Protein AF-A0A392P2H9-F1 (afdb_monomer_lite)

Foldseek 3Di:
DCQPVVLCVVVVDDQDPDLVSSLVSCCVVPVWDADPVLLVVQVVPDDDDLVVLCVVLVHDFDDDPPDPVRSVVSVVVSVVSSCVPPPPDDPVVRTSDDPPRDDPPDPPDD

Sequence (110 aa):
MVSMLGVSLLTCQNLPDTQVGFFNLINMYFPTVYDIKHLMKFCNSLHGGLNKLAELLEVERVGICHQAGSDSLLTSCTFRKLKENFFSGSLEKYAGVLYGLGVENGQSAH

pLDDT: mean 83.23, std 15.81, range [28.97, 96.5]

InterPro domains:
  IPR012337 Ribonuclease H-like superfamily [SSF53098] (8-101)
  IPR036397 Ribonuclease H superfamily [G3DSA:3.30.420.10] (3-101)
  IPR039637 CCR4-NOT transcription complex subunit 7/8/Pop2 [PTHR10797] (7-102)

Radius of gyration: 15.12 Å; chains: 1; bounding box: 44×27×36 Å

Secondary structure (DSSP, 8-state):
-HHHHHHHHHH-SPPPSSHHHHHHHHHHH-SS---HHHHHTTSTT--S-HHHHHHHTTPPP-S-TT-HHHHHHHHHHHHHHHHHHH-SS--GGGTT--TTTS--------

Organism: NCBI:txid97028

Structure (mmCIF, N/CA/C/O backbone):
data_AF-A0A392P2H9-F1
#
_entry.id   AF-A0A392P2H9-F1
#
loop_
_atom_site.group_PDB
_atom_site.id
_atom_site.type_symbol
_atom_site.label_atom_id
_atom_site.label_alt_id
_atom_site.label_comp_id
_atom_site.label_asym_id
_atom_site.label_entity_id
_atom_site.label_seq_id
_atom_site.pdbx_PDB_ins_code
_atom_site.Cartn_x
_atom_site.Cartn_y
_atom_site.Cartn_z
_atom_site.occupancy
_atom_site.B_iso_or_equiv
_atom_site.auth_seq_id
_atom_site.auth_comp_id
_atom_site.auth_asym_id
_atom_site.auth_atom_id
_atom_site.pdbx_PDB_model_num
ATOM 1 N N . MET A 1 1 ? 4.448 1.479 -2.425 1.00 44.06 1 MET A N 1
ATOM 2 C CA . MET A 1 1 ? 5.910 1.716 -2.456 1.00 44.06 1 MET A CA 1
ATOM 3 C C . MET A 1 1 ? 6.716 0.414 -2.395 1.00 44.06 1 MET A C 1
ATOM 5 O O . MET A 1 1 ? 7.803 0.382 -2.946 1.00 44.06 1 MET A O 1
ATOM 9 N N . VAL A 1 2 ? 6.176 -0.670 -1.815 1.00 49.50 2 VAL A N 1
ATOM 10 C CA . VAL A 1 2 ? 6.895 -1.953 -1.655 1.00 49.50 2 VAL A CA 1
ATOM 11 C C . VAL A 1 2 ? 6.875 -2.854 -2.908 1.00 49.50 2 VAL A C 1
ATOM 13 O O . VAL A 1 2 ? 7.780 -3.654 -3.093 1.00 49.50 2 VAL A O 1
ATOM 16 N N . SER A 1 3 ? 5.910 -2.708 -3.821 1.00 54.59 3 SER A N 1
ATOM 17 C CA . SER A 1 3 ? 5.743 -3.653 -4.941 1.00 54.59 3 SER A CA 1
ATOM 18 C C . SER A 1 3 ? 6.707 -3.441 -6.119 1.00 54.59 3 SER A C 1
ATOM 20 O O . SER A 1 3 ? 7.293 -4.402 -6.601 1.00 54.59 3 SER A O 1
ATOM 22 N N . MET A 1 4 ? 6.917 -2.203 -6.582 1.00 53.44 4 MET A N 1
ATOM 23 C CA . MET A 1 4 ? 7.707 -1.952 -7.805 1.00 53.44 4 MET A CA 1
ATOM 24 C C . MET A 1 4 ? 9.224 -2.072 -7.590 1.00 53.44 4 MET A C 1
ATOM 26 O O . MET A 1 4 ? 9.906 -2.708 -8.386 1.00 53.44 4 MET A O 1
ATOM 30 N N . LEU A 1 5 ? 9.742 -1.509 -6.489 1.00 58.41 5 LEU A N 1
ATOM 31 C CA . LEU A 1 5 ? 11.155 -1.646 -6.109 1.00 58.41 5 LEU A CA 1
ATOM 32 C C . LEU A 1 5 ? 11.495 -3.078 -5.677 1.00 58.41 5 LEU A C 1
ATOM 34 O O . LEU A 1 5 ? 12.622 -3.521 -5.867 1.00 58.41 5 LEU A O 1
ATOM 38 N N . GLY A 1 6 ? 10.523 -3.808 -5.117 1.00 62.94 6 GLY A N 1
ATOM 39 C CA . GLY A 1 6 ? 10.709 -5.198 -4.711 1.00 62.94 6 GLY A CA 1
ATOM 40 C C . GLY A 1 6 ? 10.996 -6.114 -5.899 1.00 62.94 6 GLY A C 1
ATOM 41 O O . GL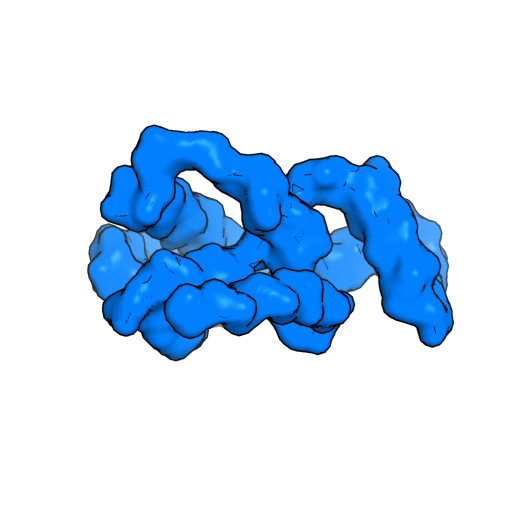Y A 1 6 ? 11.949 -6.878 -5.854 1.00 62.94 6 GLY A O 1
ATOM 42 N N . VAL A 1 7 ? 10.224 -6.014 -6.987 1.00 64.00 7 VAL A N 1
ATOM 43 C CA . VAL A 1 7 ? 10.379 -6.922 -8.142 1.00 64.00 7 VAL A CA 1
ATOM 44 C C . VAL A 1 7 ? 11.709 -6.726 -8.868 1.00 64.00 7 VAL A C 1
ATOM 46 O O . VAL A 1 7 ? 12.375 -7.712 -9.181 1.00 64.00 7 VAL A O 1
ATOM 49 N N . SER A 1 8 ? 12.132 -5.484 -9.117 1.00 67.50 8 SER A N 1
ATOM 50 C CA . SER A 1 8 ? 13.418 -5.225 -9.780 1.00 67.50 8 SER A CA 1
ATOM 51 C C . SER A 1 8 ? 14.613 -5.596 -8.898 1.00 67.50 8 SER A C 1
ATOM 53 O O . SER A 1 8 ? 15.590 -6.145 -9.402 1.00 67.50 8 SER A O 1
ATOM 55 N N . LEU A 1 9 ? 14.526 -5.379 -7.580 1.00 72.12 9 LEU A N 1
ATOM 56 C CA . LEU A 1 9 ? 15.569 -5.793 -6.638 1.00 72.12 9 LEU A CA 1
ATOM 57 C C . LEU A 1 9 ? 15.678 -7.320 -6.522 1.00 72.12 9 LEU A C 1
ATOM 59 O O . LEU A 1 9 ? 16.782 -7.846 -6.453 1.00 72.12 9 LEU A O 1
ATOM 63 N N . LEU A 1 10 ? 14.549 -8.034 -6.500 1.00 75.69 10 LEU A N 1
ATOM 64 C CA . LEU A 1 10 ? 14.525 -9.494 -6.359 1.00 75.69 10 LEU A CA 1
ATOM 65 C C . LEU A 1 10 ? 15.004 -10.220 -7.620 1.00 75.69 10 LEU A C 1
ATOM 67 O O . LEU A 1 10 ? 15.601 -11.289 -7.523 1.00 75.69 10 LEU A O 1
ATOM 71 N N . THR A 1 11 ? 14.724 -9.656 -8.795 1.00 80.12 11 THR A N 1
ATOM 72 C CA . THR A 1 11 ? 15.092 -10.262 -10.082 1.00 80.12 11 THR A CA 1
ATOM 73 C C . THR A 1 11 ? 16.455 -9.799 -10.587 1.00 80.12 11 THR A C 1
ATOM 75 O O . THR A 1 11 ? 17.067 -10.502 -11.388 1.00 80.12 11 THR A O 1
ATOM 78 N N . CYS A 1 12 ? 16.943 -8.635 -10.142 1.00 82.12 12 CYS A N 1
ATOM 79 C CA . CYS A 1 12 ? 18.113 -7.960 -10.715 1.00 82.12 12 CYS A CA 1
ATOM 80 C C . CYS A 1 12 ? 18.015 -7.805 -12.247 1.00 82.12 12 CYS A C 1
ATOM 82 O O . CYS A 1 12 ? 19.032 -7.781 -12.938 1.00 82.12 12 CYS A O 1
ATOM 84 N N . GLN A 1 13 ? 16.792 -7.740 -12.780 1.00 83.94 13 GLN A N 1
ATOM 85 C CA . GLN A 1 13 ? 16.488 -7.576 -14.199 1.00 83.94 13 GLN A CA 1
ATOM 86 C C . GLN A 1 13 ? 15.647 -6.314 -14.414 1.00 83.94 13 GLN A C 1
ATOM 88 O O . GLN A 1 13 ? 15.056 -5.765 -13.479 1.00 83.94 13 GLN A O 1
ATOM 93 N N . ASN A 1 14 ? 15.574 -5.864 -15.668 1.00 85.69 14 ASN A N 1
ATOM 94 C CA . ASN A 1 14 ? 14.610 -4.839 -16.057 1.00 85.69 14 ASN A CA 1
ATOM 95 C C . ASN A 1 14 ? 13.178 -5.327 -15.793 1.00 85.69 14 ASN A C 1
ATOM 97 O O . ASN A 1 14 ? 12.886 -6.523 -15.883 1.00 85.69 14 ASN A O 1
ATOM 101 N N . LEU A 1 15 ? 12.282 -4.391 -15.472 1.00 86.00 15 LEU A N 1
ATOM 102 C CA . LEU A 1 15 ? 10.861 -4.706 -15.357 1.00 86.00 15 LEU A CA 1
ATOM 103 C C . LEU A 1 15 ? 10.330 -5.212 -16.710 1.00 86.00 15 LEU A C 1
ATOM 105 O O . LEU A 1 15 ? 10.786 -4.732 -17.747 1.00 86.00 15 LEU A O 1
ATOM 109 N N . PRO A 1 16 ? 9.365 -6.147 -16.720 1.00 89.00 16 PRO A N 1
ATOM 110 C CA . PRO A 1 16 ? 8.750 -6.599 -17.962 1.00 89.00 16 PRO A CA 1
ATOM 111 C C . PRO A 1 16 ? 8.106 -5.443 -18.734 1.00 89.00 16 PRO A C 1
ATOM 113 O O . PRO A 1 16 ? 7.393 -4.632 -18.147 1.00 89.00 16 PRO A O 1
ATOM 116 N N . ASP A 1 17 ? 8.261 -5.438 -20.058 1.00 88.88 17 ASP A N 1
ATOM 117 C CA . ASP A 1 17 ? 7.672 -4.418 -20.944 1.00 88.88 17 ASP A CA 1
ATOM 118 C C . ASP A 1 17 ? 6.143 -4.525 -21.066 1.00 88.88 17 ASP A C 1
ATOM 120 O O . ASP A 1 17 ? 5.479 -3.658 -21.633 1.00 88.88 17 ASP A O 1
ATOM 124 N N . THR A 1 18 ? 5.562 -5.608 -20.542 1.00 89.88 18 THR A N 1
ATOM 125 C CA . THR A 1 18 ? 4.119 -5.848 -20.553 1.00 89.88 18 THR A CA 1
ATOM 126 C C . THR A 1 18 ? 3.563 -5.863 -19.137 1.00 89.88 18 THR A C 1
ATOM 128 O O . THR A 1 18 ? 4.133 -6.463 -18.223 1.00 89.88 18 THR A O 1
ATOM 131 N N . GLN A 1 19 ? 2.382 -5.268 -18.968 1.00 86.06 19 GLN A N 1
ATOM 132 C CA . GLN A 1 19 ? 1.648 -5.285 -17.703 1.00 86.06 19 GLN A CA 1
ATOM 133 C C . GLN A 1 19 ? 1.392 -6.722 -17.221 1.00 86.06 19 GLN A C 1
ATOM 135 O O . GLN A 1 19 ? 1.598 -7.024 -16.051 1.00 86.06 19 GLN A O 1
ATOM 140 N N . VAL A 1 20 ? 1.019 -7.633 -18.126 1.00 89.31 20 VAL A N 1
ATOM 141 C CA . VAL A 1 20 ? 0.817 -9.057 -17.806 1.00 89.31 20 VAL A CA 1
ATOM 142 C C . VAL A 1 20 ? 2.096 -9.689 -17.252 1.00 89.31 20 VAL A C 1
ATOM 144 O O . VAL A 1 20 ? 2.052 -10.345 -16.214 1.00 89.31 20 VAL A O 1
ATOM 147 N N . GLY A 1 21 ? 3.247 -9.450 -17.891 1.00 89.88 21 GLY A N 1
ATOM 148 C CA . GLY A 1 21 ? 4.537 -9.931 -17.397 1.00 89.88 21 GLY A CA 1
ATOM 149 C C . GLY A 1 21 ? 4.862 -9.397 -16.001 1.00 89.88 21 GLY A C 1
ATOM 150 O O . GLY A 1 21 ? 5.310 -10.153 -15.141 1.00 89.88 21 GLY A O 1
ATOM 151 N N . PHE A 1 22 ? 4.570 -8.119 -15.744 1.00 87.94 22 PHE A N 1
ATOM 152 C CA . PHE A 1 22 ? 4.745 -7.514 -14.425 1.00 87.94 22 PHE A CA 1
ATOM 153 C C . PHE A 1 22 ? 3.881 -8.196 -13.352 1.00 87.94 22 PHE A C 1
ATOM 155 O O . PHE A 1 22 ? 4.401 -8.567 -12.299 1.00 87.94 22 PHE A O 1
ATOM 162 N N . PHE A 1 23 ? 2.590 -8.427 -13.617 1.00 87.56 23 PHE A N 1
ATOM 163 C CA . PHE A 1 23 ? 1.713 -9.113 -12.660 1.00 87.56 23 PHE A CA 1
ATOM 164 C C . PHE A 1 23 ? 2.096 -10.575 -12.439 1.00 87.56 23 PHE A C 1
ATOM 166 O O . PHE A 1 23 ? 1.984 -11.056 -11.315 1.00 87.56 23 PHE A O 1
ATOM 173 N N . ASN A 1 24 ? 2.605 -11.268 -13.460 1.00 89.19 24 ASN A N 1
ATOM 174 C CA . ASN A 1 24 ? 3.117 -12.627 -13.292 1.00 89.19 24 ASN A CA 1
ATOM 175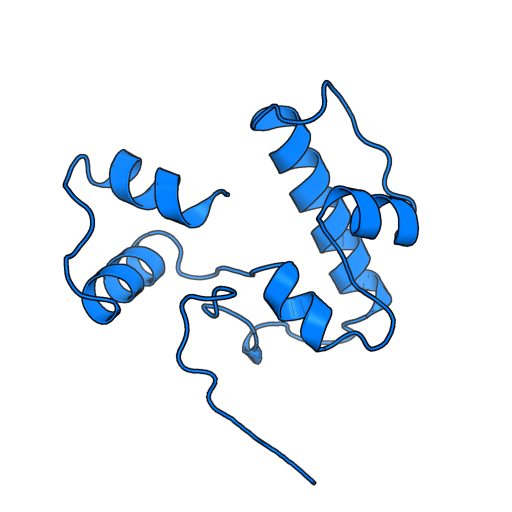 C C . ASN A 1 24 ? 4.281 -12.667 -12.290 1.00 89.19 24 ASN A C 1
ATOM 177 O O . ASN A 1 24 ? 4.289 -13.519 -11.404 1.00 89.19 24 ASN A O 1
ATOM 181 N N . LEU A 1 25 ? 5.223 -11.719 -12.375 1.00 88.75 25 LEU A N 1
ATOM 182 C CA . LEU A 1 25 ? 6.313 -11.612 -11.399 1.00 88.75 25 LEU A CA 1
ATOM 183 C C . LEU A 1 25 ? 5.799 -11.236 -10.007 1.00 88.75 25 LEU A C 1
ATOM 185 O O . LEU A 1 25 ? 6.215 -11.841 -9.021 1.00 88.75 25 LEU A O 1
ATOM 189 N N . ILE A 1 26 ? 4.878 -10.272 -9.914 1.00 87.88 26 ILE A N 1
ATOM 190 C CA . ILE A 1 26 ? 4.266 -9.894 -8.634 1.00 87.88 26 ILE A CA 1
ATOM 191 C C . ILE A 1 26 ? 3.618 -11.111 -7.975 1.00 87.88 26 ILE A C 1
ATOM 193 O O . ILE A 1 26 ? 3.924 -11.381 -6.823 1.00 87.88 26 ILE A O 1
ATOM 197 N N . ASN A 1 27 ? 2.805 -11.883 -8.695 1.00 87.19 27 ASN A N 1
ATOM 198 C CA . ASN A 1 27 ? 2.133 -13.061 -8.144 1.00 87.19 27 ASN A CA 1
ATOM 199 C C . ASN A 1 27 ? 3.111 -14.185 -7.771 1.00 87.19 27 ASN A C 1
ATOM 201 O O . ASN A 1 27 ? 2.840 -14.949 -6.848 1.00 87.19 27 ASN A O 1
ATOM 205 N N . MET A 1 28 ? 4.249 -14.284 -8.463 1.00 89.06 28 MET A N 1
ATOM 206 C CA . MET A 1 28 ? 5.288 -15.270 -8.164 1.00 89.06 28 MET A CA 1
ATOM 207 C C . MET A 1 28 ? 6.028 -14.957 -6.855 1.00 89.06 28 MET A C 1
ATOM 209 O O . MET A 1 28 ? 6.251 -15.860 -6.052 1.00 89.06 28 MET A O 1
ATOM 213 N N . TYR A 1 29 ? 6.408 -13.695 -6.629 1.00 87.44 29 TYR A N 1
ATOM 214 C CA . TYR A 1 29 ? 7.183 -13.289 -5.444 1.00 87.44 29 TYR A CA 1
ATOM 215 C C . TYR A 1 29 ? 6.315 -12.841 -4.264 1.00 87.44 29 TYR A C 1
ATOM 217 O O . TYR A 1 29 ? 6.697 -12.996 -3.105 1.00 87.44 29 TYR A O 1
ATOM 225 N N . PHE A 1 30 ? 5.146 -12.282 -4.554 1.00 87.88 30 PHE A N 1
ATOM 226 C CA . PHE A 1 30 ? 4.197 -11.727 -3.599 1.00 87.88 30 PHE A CA 1
ATOM 227 C C . PHE A 1 30 ? 2.798 -12.281 -3.913 1.00 87.88 30 PHE A C 1
ATOM 229 O O . PHE A 1 30 ? 1.956 -11.572 -4.462 1.00 87.88 30 PHE A O 1
ATOM 236 N N . PRO A 1 31 ? 2.519 -13.549 -3.566 1.00 87.88 31 PRO A N 1
ATOM 237 C CA . PRO A 1 31 ? 1.253 -14.203 -3.912 1.00 87.88 31 PRO A CA 1
ATOM 238 C C . PRO A 1 31 ? 0.028 -13.510 -3.299 1.00 87.88 31 PRO A C 1
ATOM 240 O O . PRO A 1 31 ? -1.075 -13.616 -3.830 1.00 87.88 31 PRO A O 1
ATOM 243 N N . THR A 1 32 ? 0.225 -12.759 -2.212 1.00 89.50 32 THR A N 1
ATOM 244 C CA . THR A 1 32 ? -0.816 -11.947 -1.581 1.00 89.50 32 THR A CA 1
ATOM 245 C C . THR A 1 32 ? -0.326 -10.514 -1.432 1.00 89.50 32 THR A C 1
ATOM 247 O O . THR A 1 32 ? 0.553 -10.228 -0.618 1.00 89.50 32 THR A O 1
ATOM 250 N N . VAL A 1 33 ? -0.929 -9.596 -2.188 1.00 90.69 33 VAL A N 1
ATOM 251 C CA . VAL A 1 33 ? -0.655 -8.156 -2.104 1.00 90.69 33 VAL A CA 1
ATOM 252 C C . VAL A 1 33 ? -1.953 -7.400 -1.893 1.00 90.69 33 VAL A C 1
ATOM 254 O O . VAL A 1 33 ? -2.924 -7.622 -2.610 1.00 90.69 33 VAL A O 1
ATOM 257 N N . TYR A 1 34 ? -1.936 -6.470 -0.943 1.00 90.69 34 TYR A N 1
ATOM 258 C CA . TYR A 1 34 ? -3.021 -5.525 -0.718 1.00 90.69 34 TYR A CA 1
ATOM 259 C C . TYR A 1 34 ? -2.518 -4.104 -0.934 1.00 90.69 34 TYR A C 1
ATOM 261 O O . TYR A 1 34 ? -1.567 -3.664 -0.285 1.00 90.69 34 TYR A O 1
ATOM 269 N N . ASP A 1 35 ? -3.176 -3.375 -1.828 1.00 90.19 35 ASP A N 1
ATOM 270 C CA . ASP A 1 35 ? -2.942 -1.948 -2.000 1.00 90.19 35 ASP A CA 1
ATOM 271 C C . ASP A 1 35 ? -3.929 -1.155 -1.133 1.00 90.19 35 ASP A C 1
ATOM 273 O O . ASP A 1 35 ? -5.141 -1.189 -1.349 1.00 90.19 35 ASP A O 1
ATOM 277 N N . ILE A 1 36 ? -3.411 -0.410 -0.151 1.00 91.12 36 ILE A N 1
ATOM 278 C CA . ILE A 1 36 ? -4.226 0.429 0.740 1.00 91.12 36 ILE A CA 1
ATOM 279 C C . ILE A 1 36 ? -5.070 1.428 -0.057 1.00 91.12 36 ILE A C 1
ATOM 281 O O . ILE A 1 36 ? -6.235 1.624 0.276 1.00 91.12 36 ILE A O 1
ATOM 285 N N . LYS A 1 37 ? -4.533 2.034 -1.127 1.00 89.25 37 LYS A N 1
ATOM 286 C CA . LYS A 1 37 ? -5.313 2.977 -1.942 1.00 89.25 37 LYS A CA 1
ATOM 287 C C . LYS A 1 37 ? -6.462 2.286 -2.661 1.00 89.25 37 LYS A C 1
ATOM 289 O O . LYS A 1 37 ? -7.511 2.896 -2.840 1.00 89.25 37 LYS A O 1
ATOM 294 N N . HIS A 1 38 ? -6.273 1.036 -3.081 1.00 90.19 38 HIS A N 1
ATOM 295 C CA . HIS A 1 38 ? -7.358 0.251 -3.657 1.00 90.19 38 HIS A CA 1
ATOM 296 C C . HIS A 1 38 ? -8.429 -0.049 -2.601 1.00 90.19 38 HIS A C 1
ATOM 298 O O . HIS A 1 38 ? -9.601 0.218 -2.841 1.00 90.19 38 HIS A O 1
ATOM 304 N N . LEU A 1 39 ? -8.033 -0.493 -1.403 1.00 91.31 39 LEU A N 1
ATOM 305 C CA . LEU A 1 39 ? -8.963 -0.758 -0.299 1.00 91.31 39 LEU A CA 1
ATOM 306 C C . LEU A 1 39 ? -9.756 0.485 0.129 1.00 91.31 39 LEU A C 1
ATOM 308 O O . LEU A 1 39 ? -10.955 0.388 0.384 1.00 91.31 39 LEU A O 1
ATOM 312 N N . MET A 1 40 ? -9.119 1.660 0.153 1.00 91.38 40 MET A N 1
ATOM 313 C CA . MET A 1 40 ? -9.785 2.928 0.472 1.00 91.38 40 MET A CA 1
ATOM 314 C C . MET A 1 40 ? -10.950 3.246 -0.473 1.00 91.38 40 MET A C 1
ATOM 316 O O . MET A 1 40 ? -11.909 3.865 -0.028 1.00 91.38 40 MET A O 1
ATOM 320 N N . LYS A 1 41 ? -10.929 2.793 -1.739 1.00 89.44 41 LYS A N 1
ATOM 321 C CA . LYS A 1 41 ? -12.058 3.000 -2.670 1.00 89.44 41 LYS A CA 1
ATOM 322 C C . LYS A 1 41 ? -13.359 2.356 -2.184 1.00 89.44 41 LYS A C 1
ATOM 324 O O . LYS A 1 41 ? -14.433 2.810 -2.557 1.00 89.44 41 LYS A O 1
ATOM 329 N N . PHE A 1 42 ? -13.263 1.315 -1.360 1.00 89.00 42 PHE A N 1
ATOM 330 C CA . PHE A 1 42 ? -14.411 0.611 -0.785 1.00 89.00 42 PHE A CA 1
ATOM 331 C C . PHE A 1 42 ? -14.811 1.162 0.592 1.00 89.00 42 PHE A C 1
ATOM 333 O O . PHE A 1 42 ? -15.662 0.587 1.264 1.00 89.00 42 PHE A O 1
ATOM 340 N N . CYS A 1 43 ? -14.193 2.267 1.020 1.00 88.00 43 CYS A N 1
ATOM 341 C CA . CYS A 1 43 ? -14.460 2.941 2.282 1.00 88.00 43 CYS A CA 1
ATOM 342 C C . CYS A 1 43 ? -14.944 4.369 1.985 1.00 88.00 43 CYS A C 1
ATOM 344 O O . CYS A 1 43 ? -14.135 5.261 1.740 1.00 88.00 43 CYS A O 1
ATOM 346 N N . ASN A 1 44 ? -16.259 4.602 2.026 1.00 76.12 44 ASN A N 1
ATOM 347 C CA . ASN A 1 44 ? -16.901 5.835 1.533 1.00 76.12 44 ASN A CA 1
ATOM 348 C C . ASN A 1 44 ? -16.393 7.152 2.162 1.00 76.12 44 ASN A C 1
ATOM 350 O O . ASN A 1 44 ? -16.641 8.222 1.613 1.00 76.12 44 ASN A O 1
ATOM 354 N N . SER A 1 45 ? -15.703 7.102 3.303 1.00 77.44 45 SER A N 1
ATOM 355 C CA . SER A 1 45 ? -15.191 8.276 4.022 1.00 77.44 45 SER A CA 1
ATOM 356 C C . SER A 1 45 ? -13.680 8.503 3.882 1.00 77.44 45 SER A C 1
ATOM 358 O O . SER A 1 45 ? -13.181 9.539 4.327 1.00 77.44 45 SER A O 1
ATOM 360 N N . LEU A 1 46 ? -12.929 7.585 3.264 1.00 85.38 46 LEU A N 1
ATOM 361 C CA . LEU A 1 46 ? -11.463 7.618 3.279 1.00 85.38 46 LEU A CA 1
ATOM 362 C C . LEU 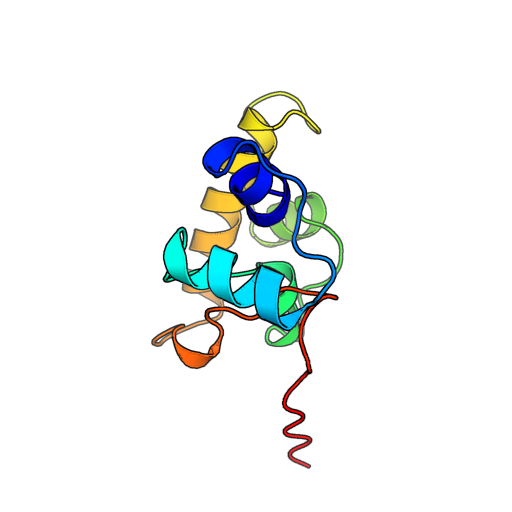A 1 46 ? -10.894 8.107 1.946 1.00 85.38 46 LEU A C 1
ATOM 364 O O . LEU A 1 46 ? -11.068 7.490 0.900 1.00 85.38 46 LEU A O 1
ATOM 368 N N . HIS A 1 47 ? -10.158 9.214 1.992 1.00 85.44 47 HIS A N 1
ATOM 369 C CA . HIS A 1 47 ? -9.544 9.842 0.824 1.00 85.44 47 HIS A CA 1
ATOM 370 C C . HIS A 1 47 ? -8.180 10.453 1.177 1.00 85.44 47 HIS A C 1
ATOM 372 O O . HIS A 1 47 ? -7.845 10.657 2.344 1.00 85.44 47 HIS A O 1
ATOM 378 N N . GLY A 1 48 ? -7.376 10.740 0.152 1.00 88.81 48 GLY A N 1
ATOM 379 C CA . GLY A 1 48 ? -6.048 11.337 0.303 1.00 88.81 48 GLY A CA 1
ATOM 380 C C . GLY A 1 48 ? -4.895 10.327 0.299 1.00 88.81 48 GLY A C 1
ATOM 381 O O . GLY A 1 48 ? -5.007 9.209 -0.203 1.00 88.81 48 GLY A O 1
ATOM 382 N N . GLY A 1 49 ? -3.733 10.768 0.785 1.00 90.38 49 GLY A 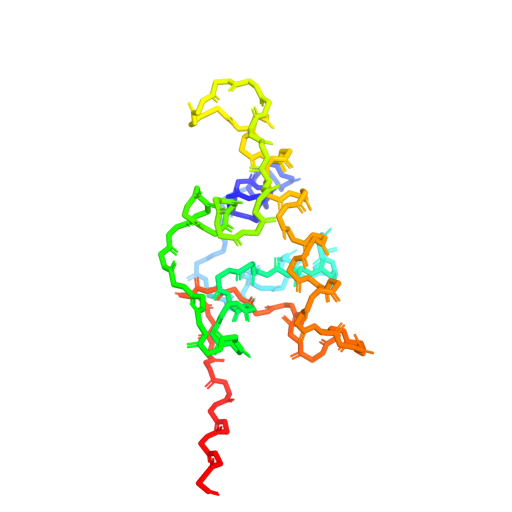N 1
ATOM 383 C CA . GLY A 1 49 ? -2.516 9.954 0.869 1.00 90.38 49 GLY A CA 1
ATOM 384 C C . GLY A 1 49 ? -2.386 9.187 2.188 1.00 90.38 49 GLY A C 1
ATOM 385 O O . GLY A 1 49 ? -3.181 9.372 3.106 1.00 90.38 49 GLY A O 1
ATOM 386 N N . LEU A 1 50 ? -1.324 8.381 2.309 1.00 90.12 50 LEU A N 1
ATOM 387 C CA . LEU A 1 50 ? -1.056 7.551 3.492 1.00 90.12 50 LEU A CA 1
ATOM 388 C C . LEU A 1 50 ? -1.062 8.351 4.804 1.00 90.12 50 LEU A C 1
ATOM 390 O O . LEU A 1 50 ? -1.677 7.915 5.767 1.00 90.12 50 LEU A O 1
ATOM 394 N N . ASN A 1 51 ? -0.423 9.526 4.837 1.00 91.19 51 ASN A N 1
ATOM 395 C CA . ASN A 1 51 ? -0.396 10.369 6.039 1.00 91.19 51 ASN A CA 1
ATOM 396 C C . ASN A 1 51 ? -1.800 10.813 6.470 1.00 91.19 51 ASN A C 1
ATOM 398 O O . ASN A 1 51 ? -2.101 10.796 7.658 1.00 91.19 51 ASN A O 1
ATOM 402 N N . LYS A 1 52 ? -2.668 11.167 5.511 1.00 92.81 52 LYS A N 1
ATOM 403 C CA . LYS A 1 52 ? -4.035 11.589 5.828 1.00 92.81 52 LYS A CA 1
ATOM 404 C C . LYS A 1 52 ? -4.870 10.418 6.331 1.00 92.81 52 LYS A C 1
ATOM 406 O O . LYS A 1 52 ? -5.614 10.567 7.290 1.00 92.81 52 LYS A O 1
ATOM 411 N N . LEU A 1 53 ? -4.714 9.247 5.715 1.00 92.94 53 LEU A N 1
ATOM 412 C CA . LEU A 1 53 ? -5.365 8.032 6.191 1.00 92.94 53 LEU A CA 1
ATOM 413 C C . LEU A 1 53 ? -4.901 7.660 7.607 1.00 92.94 53 LEU A C 1
ATOM 415 O O . LEU A 1 53 ? -5.730 7.311 8.440 1.00 92.94 53 LEU A O 1
ATOM 419 N N . ALA A 1 54 ? -3.600 7.749 7.885 1.00 94.38 54 ALA A N 1
ATOM 420 C CA . ALA A 1 54 ? -3.054 7.485 9.211 1.00 94.38 54 ALA A CA 1
ATOM 421 C C . ALA A 1 54 ? -3.643 8.433 10.264 1.00 94.38 54 ALA A C 1
ATOM 423 O O . ALA A 1 54 ? -4.066 7.967 11.313 1.00 94.38 54 ALA A O 1
ATOM 424 N N . GLU A 1 55 ? -3.755 9.729 9.959 1.00 94.31 55 GLU A N 1
ATOM 425 C CA . GLU A 1 55 ? -4.415 10.714 10.827 1.00 94.31 55 GLU A CA 1
ATOM 426 C C . GLU A 1 55 ? -5.885 10.343 11.096 1.00 94.31 55 GLU A C 1
ATOM 428 O O . GLU A 1 55 ? -6.301 10.290 12.248 1.00 94.31 55 GLU A O 1
ATOM 433 N N . LEU A 1 56 ? -6.653 10.010 10.050 1.00 93.50 56 LEU A N 1
ATOM 434 C CA . LEU A 1 56 ? -8.070 9.627 10.166 1.00 93.50 56 LEU A CA 1
ATOM 435 C C . LEU A 1 56 ? -8.291 8.344 10.976 1.00 93.50 56 LEU A C 1
ATOM 437 O O . LEU A 1 56 ? -9.339 8.177 11.591 1.00 93.50 56 LEU A O 1
ATOM 441 N N . LEU A 1 57 ? -7.325 7.425 10.947 1.00 93.94 57 LEU A N 1
ATOM 442 C CA . LEU A 1 57 ? -7.357 6.182 11.715 1.00 93.94 57 LEU A CA 1
ATOM 443 C C . LEU A 1 57 ? -6.621 6.303 13.055 1.00 93.94 57 LEU A C 1
ATOM 445 O O . LEU A 1 57 ? -6.445 5.292 13.735 1.00 93.94 57 LEU A O 1
ATOM 449 N N . GLU A 1 58 ? -6.177 7.501 13.439 1.00 95.69 58 GLU A N 1
ATOM 450 C CA . GLU A 1 58 ? -5.448 7.770 14.684 1.00 95.69 58 GLU A CA 1
ATOM 451 C C . GLU A 1 58 ? -4.186 6.895 14.829 1.00 95.69 58 GLU A C 1
ATOM 453 O O . GLU A 1 58 ? -3.926 6.277 15.865 1.00 95.69 58 GLU A O 1
ATOM 458 N N . VAL A 1 59 ? -3.428 6.737 13.745 1.00 96.50 59 VAL A N 1
ATOM 459 C CA . VAL A 1 59 ? -2.134 6.045 13.731 1.00 96.50 59 VAL A CA 1
ATOM 460 C C . VAL A 1 59 ? -1.021 7.076 13.806 1.00 96.50 59 VAL A C 1
ATOM 462 O O . VAL A 1 59 ? -0.836 7.878 12.893 1.00 96.50 59 VAL A O 1
ATOM 465 N N . GLU A 1 60 ? -0.237 7.012 14.877 1.00 95.75 60 GLU A N 1
ATOM 466 C CA . GLU A 1 60 ? 0.934 7.862 15.042 1.00 95.75 60 GLU A CA 1
AT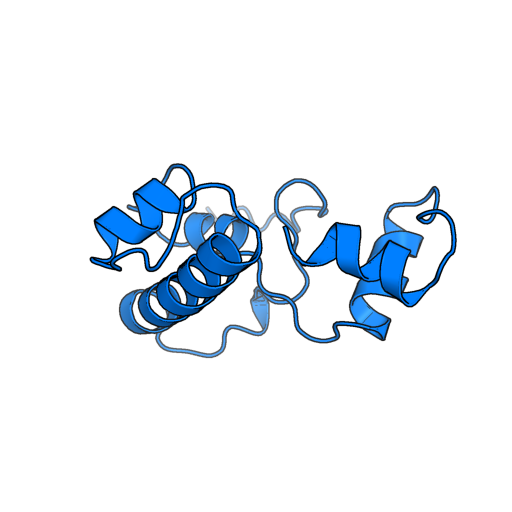OM 467 C C . GLU A 1 60 ? 2.118 7.349 14.211 1.00 95.75 60 GLU A C 1
ATOM 469 O O . GLU A 1 60 ? 2.385 6.145 14.116 1.00 95.75 60 GLU A O 1
ATOM 474 N N . ARG A 1 61 ? 2.851 8.280 13.600 1.00 95.94 61 ARG A N 1
ATOM 475 C CA . ARG A 1 61 ? 4.080 7.978 12.869 1.00 95.94 61 ARG A CA 1
ATOM 476 C C . ARG A 1 61 ? 5.250 7.823 13.831 1.00 95.94 61 ARG A C 1
ATOM 478 O O . ARG A 1 61 ? 5.518 8.699 14.641 1.00 95.94 61 ARG A O 1
ATOM 485 N N . VAL A 1 62 ? 6.039 6.773 13.611 1.00 95.94 62 VAL A N 1
ATOM 486 C CA . VAL A 1 62 ? 7.347 6.592 14.248 1.00 95.94 62 VAL A CA 1
ATOM 487 C C . VAL A 1 62 ? 8.452 6.843 13.222 1.00 95.94 62 VAL A C 1
ATOM 489 O O . VAL A 1 62 ? 8.477 6.221 12.156 1.00 95.94 62 VAL A O 1
ATOM 492 N N . GLY A 1 63 ? 9.375 7.752 13.539 1.00 94.31 63 GLY A N 1
ATOM 493 C CA . GLY A 1 63 ? 10.483 8.142 12.663 1.00 94.31 63 GLY A CA 1
ATOM 494 C C . GLY A 1 63 ? 10.151 9.281 11.692 1.00 94.31 63 GLY A C 1
ATOM 495 O O . GLY A 1 63 ? 9.103 9.920 11.771 1.00 94.31 63 GLY A O 1
ATOM 496 N N . ILE A 1 64 ? 11.084 9.558 10.779 1.00 93.44 64 ILE A N 1
ATOM 497 C CA . ILE A 1 64 ? 11.029 10.723 9.885 1.00 93.44 64 ILE A CA 1
ATOM 498 C C . ILE A 1 64 ? 10.143 10.422 8.668 1.00 93.44 64 ILE A C 1
ATOM 500 O O . ILE A 1 64 ? 10.261 9.369 8.039 1.00 93.44 64 ILE A O 1
ATOM 504 N N . CYS A 1 65 ? 9.270 11.368 8.313 1.00 89.50 65 CYS A N 1
ATOM 505 C CA . CYS A 1 65 ? 8.422 11.275 7.123 1.00 89.50 65 CYS A CA 1
ATOM 506 C C . CYS A 1 65 ? 9.257 11.126 5.839 1.00 89.50 65 CYS A C 1
ATOM 508 O O . CYS A 1 65 ? 10.344 11.692 5.739 1.00 89.50 65 CYS A O 1
ATOM 510 N N . HIS A 1 66 ? 8.732 10.402 4.846 1.00 85.38 66 HIS A N 1
ATOM 511 C CA . HIS A 1 66 ? 9.377 10.160 3.546 1.00 85.38 66 HIS A CA 1
ATOM 512 C C . HIS A 1 66 ? 10.631 9.274 3.589 1.00 85.38 66 HIS A C 1
ATOM 514 O O . HIS A 1 66 ? 11.343 9.157 2.591 1.00 85.38 66 HIS A O 1
ATOM 520 N N . GLN A 1 67 ? 10.895 8.606 4.715 1.00 91.19 67 GLN A N 1
ATOM 521 C CA . GLN A 1 67 ? 11.869 7.522 4.778 1.00 91.19 67 GLN A CA 1
ATOM 522 C C . GLN A 1 67 ? 11.173 6.175 4.625 1.00 91.19 67 GLN A C 1
ATOM 524 O O . GLN A 1 67 ? 10.194 5.895 5.317 1.00 91.19 67 GLN A O 1
ATOM 529 N N . ALA A 1 68 ? 11.735 5.302 3.784 1.00 86.81 68 ALA A N 1
ATOM 530 C CA . ALA A 1 68 ? 11.153 3.998 3.474 1.00 86.81 68 ALA A CA 1
ATOM 531 C C . ALA A 1 68 ? 10.828 3.167 4.728 1.00 86.81 68 ALA A C 1
ATOM 533 O O . ALA A 1 68 ? 9.771 2.545 4.781 1.00 86.81 68 ALA A O 1
ATOM 534 N N . GLY A 1 69 ? 11.689 3.193 5.753 1.00 89.88 69 GLY A N 1
ATOM 535 C CA . GLY A 1 69 ? 11.451 2.485 7.016 1.00 89.88 69 GLY A CA 1
ATOM 536 C C . GLY A 1 69 ? 10.241 3.025 7.786 1.00 89.88 69 GLY A C 1
ATOM 537 O O . GLY A 1 69 ? 9.315 2.272 8.086 1.00 89.88 69 GLY A O 1
ATOM 538 N N . SER A 1 70 ? 10.216 4.337 8.048 1.00 93.62 70 SER A N 1
ATOM 539 C CA . SER A 1 70 ? 9.102 4.999 8.747 1.00 93.62 70 SER A CA 1
ATOM 540 C C . SER A 1 70 ? 7.785 4.850 7.980 1.00 93.62 70 SER A C 1
ATOM 542 O O . SER A 1 70 ? 6.758 4.506 8.564 1.00 93.62 70 SER A O 1
ATOM 544 N N . ASP A 1 71 ? 7.814 5.037 6.659 1.00 91.81 71 ASP A N 1
ATOM 545 C CA . ASP A 1 71 ? 6.634 4.903 5.805 1.00 91.81 71 ASP A CA 1
ATOM 546 C C . ASP A 1 71 ? 6.131 3.458 5.735 1.00 91.81 71 ASP A C 1
ATOM 548 O O . ASP A 1 71 ? 4.919 3.242 5.713 1.00 91.81 71 ASP A O 1
ATOM 552 N N . SER A 1 72 ? 7.020 2.459 5.747 1.00 92.00 72 SER A N 1
ATOM 553 C CA . SER A 1 72 ? 6.624 1.043 5.763 1.00 92.00 72 SER A CA 1
ATOM 554 C C . SER A 1 72 ? 5.946 0.663 7.079 1.00 92.00 72 SER A C 1
ATOM 556 O O . SER A 1 72 ? 4.914 -0.009 7.064 1.00 92.00 72 SER A O 1
ATOM 558 N N . LEU A 1 73 ? 6.471 1.141 8.213 1.00 94.56 73 LEU A N 1
ATOM 559 C CA . LEU A 1 73 ? 5.838 0.936 9.515 1.00 94.56 73 LEU A CA 1
ATOM 560 C C . LEU A 1 73 ? 4.469 1.624 9.578 1.00 94.56 73 LEU A C 1
ATOM 562 O O . LEU A 1 73 ? 3.481 0.989 9.950 1.00 94.56 73 LEU A O 1
ATOM 566 N N . LEU A 1 74 ? 4.385 2.884 9.137 1.00 95.00 74 LEU A N 1
ATOM 567 C CA . LEU A 1 74 ? 3.118 3.613 9.078 1.00 95.00 74 LEU A CA 1
ATOM 568 C C . LEU A 1 74 ? 2.102 2.896 8.179 1.00 95.00 74 LEU A C 1
ATOM 570 O O . LEU A 1 74 ? 0.947 2.739 8.566 1.00 95.00 74 LEU A O 1
ATOM 574 N N . THR A 1 75 ? 2.538 2.411 7.013 1.00 94.12 75 THR A N 1
ATOM 575 C CA . THR A 1 75 ? 1.718 1.623 6.078 1.00 94.12 75 THR A CA 1
ATOM 576 C C . THR A 1 75 ? 1.139 0.388 6.764 1.00 94.12 75 THR A C 1
ATOM 578 O O . THR A 1 75 ? -0.070 0.178 6.710 1.00 94.12 75 THR A O 1
ATOM 581 N N . SER A 1 76 ? 1.975 -0.400 7.448 1.00 94.56 76 SER A N 1
ATOM 582 C CA . SER A 1 76 ? 1.552 -1.630 8.129 1.00 94.56 76 SER A CA 1
ATOM 583 C C . SER A 1 76 ? 0.530 -1.361 9.241 1.00 94.56 76 SER A C 1
ATOM 585 O O . SER A 1 76 ? -0.545 -1.965 9.267 1.00 94.56 76 SER A O 1
ATOM 587 N N . CYS A 1 77 ? 0.810 -0.393 10.120 1.00 96.19 77 CYS A N 1
ATOM 588 C CA . CYS A 1 77 ? -0.101 -0.018 11.204 1.00 96.19 77 CYS A CA 1
ATOM 589 C C . CYS A 1 77 ? -1.440 0.518 10.679 1.00 96.19 77 CYS A C 1
ATOM 591 O O . CYS A 1 77 ? -2.501 0.157 11.189 1.00 96.19 77 CYS A O 1
ATOM 593 N N . THR A 1 78 ? -1.389 1.343 9.633 1.00 95.50 78 THR A N 1
ATOM 594 C CA . THR A 1 78 ? -2.577 1.920 8.994 1.00 95.50 78 THR A CA 1
ATOM 595 C C . THR A 1 78 ? -3.419 0.845 8.310 1.00 95.50 78 THR A C 1
ATOM 597 O O . THR A 1 78 ? -4.634 0.830 8.479 1.00 95.50 78 THR A O 1
ATOM 600 N N . PHE A 1 79 ? -2.794 -0.100 7.599 1.00 94.69 79 PHE A N 1
ATOM 601 C CA . PHE A 1 79 ? -3.492 -1.236 6.992 1.00 94.69 79 PHE A CA 1
ATOM 602 C C . PHE A 1 79 ? -4.235 -2.076 8.033 1.00 94.69 79 PHE A C 1
ATOM 604 O O . PHE A 1 79 ? -5.392 -2.436 7.820 1.00 94.69 79 PHE A O 1
ATOM 611 N N . ARG A 1 80 ? -3.592 -2.364 9.172 1.00 94.50 80 ARG A N 1
ATOM 612 C CA . ARG A 1 80 ? -4.212 -3.142 10.246 1.00 94.50 80 ARG A CA 1
ATOM 613 C C . ARG A 1 80 ? -5.478 -2.461 10.776 1.00 94.50 80 ARG A C 1
ATOM 615 O O . ARG A 1 80 ? -6.523 -3.103 10.801 1.00 94.50 80 ARG A O 1
ATOM 622 N N . LYS A 1 81 ? -5.410 -1.166 11.110 1.00 95.00 81 LYS A N 1
ATOM 623 C CA . LYS A 1 81 ? -6.591 -0.408 11.563 1.00 95.00 81 LYS A CA 1
ATOM 624 C C . LYS A 1 81 ? -7.669 -0.292 10.485 1.00 95.00 81 LYS A C 1
ATOM 626 O O . LYS A 1 81 ? -8.850 -0.413 10.785 1.00 95.00 81 LYS A O 1
ATOM 631 N N . LEU A 1 82 ? -7.276 -0.088 9.227 1.00 93.62 82 LEU A N 1
ATOM 632 C CA . LEU A 1 82 ? -8.212 -0.045 8.103 1.00 93.62 82 LEU A CA 1
ATOM 633 C C . LEU A 1 82 ? -8.995 -1.359 7.998 1.00 93.62 82 LEU A C 1
ATOM 635 O O . LEU A 1 82 ? -10.219 -1.340 7.897 1.00 93.62 82 LEU A O 1
ATOM 639 N N . LYS A 1 83 ? -8.290 -2.494 8.061 1.00 92.50 83 LYS A N 1
ATOM 640 C CA . LYS A 1 83 ? -8.896 -3.826 8.054 1.00 92.50 83 LYS A CA 1
ATOM 641 C C . LYS A 1 83 ? -9.859 -4.001 9.229 1.00 92.50 83 LYS A C 1
ATOM 643 O O . LYS A 1 83 ? -11.004 -4.361 8.998 1.00 92.50 83 LYS A O 1
ATOM 648 N N . GLU A 1 84 ? -9.410 -3.724 10.453 1.00 93.00 84 GLU A N 1
ATOM 649 C CA . GLU A 1 84 ? -10.205 -3.886 11.681 1.00 93.00 84 GLU A CA 1
ATOM 650 C C . GLU A 1 84 ? -11.493 -3.041 11.666 1.00 93.00 84 GLU A C 1
ATOM 652 O O . GLU A 1 84 ? -12.548 -3.533 12.057 1.00 93.00 84 GLU A O 1
ATOM 657 N N . ASN A 1 85 ? -11.427 -1.800 11.172 1.00 92.19 85 ASN A N 1
ATOM 658 C CA . ASN A 1 85 ? -12.548 -0.860 11.247 1.00 92.19 85 ASN A CA 1
ATOM 659 C C . ASN A 1 85 ? -13.552 -0.987 10.088 1.00 92.19 85 ASN A C 1
ATOM 661 O O . ASN A 1 85 ? -14.733 -0.709 10.280 1.00 92.19 85 ASN A O 1
ATOM 665 N N . PHE A 1 86 ? -13.098 -1.356 8.884 1.00 90.56 86 PHE A N 1
ATOM 666 C CA . PHE A 1 86 ? -13.919 -1.286 7.663 1.00 90.56 86 PHE A CA 1
ATOM 667 C C . PHE A 1 86 ? -14.184 -2.646 7.006 1.00 90.56 86 PHE A C 1
ATOM 669 O O . PHE A 1 86 ? -15.053 -2.741 6.139 1.00 90.56 86 PHE A O 1
ATOM 676 N N . PHE A 1 87 ? -13.475 -3.708 7.400 1.00 90.44 87 PHE A N 1
ATOM 677 C CA . PHE A 1 87 ? -13.582 -5.017 6.758 1.00 90.44 87 PHE A CA 1
ATOM 678 C C . PHE A 1 87 ? -13.813 -6.124 7.794 1.00 90.44 87 PHE A C 1
ATOM 680 O O . PHE A 1 87 ? -12.889 -6.617 8.432 1.00 90.44 87 PHE A O 1
ATOM 687 N N . SER A 1 88 ? -15.060 -6.580 7.914 1.00 84.19 88 SER A N 1
ATOM 688 C CA . SER A 1 88 ? -15.469 -7.640 8.849 1.00 84.19 88 SER A CA 1
ATOM 689 C C . SER A 1 88 ? -15.222 -9.073 8.347 1.00 84.19 88 SER A C 1
ATOM 691 O O . SER A 1 88 ? -15.562 -10.032 9.036 1.00 84.19 88 SER A O 1
ATOM 693 N N . GLY A 1 89 ? -14.637 -9.247 7.156 1.00 85.06 89 GLY A N 1
ATOM 694 C CA . GLY A 1 89 ? -14.470 -10.549 6.502 1.00 85.06 89 GLY A CA 1
ATOM 695 C C . GLY A 1 89 ? -13.141 -10.711 5.765 1.00 85.06 89 GLY A C 1
ATOM 696 O O . GLY A 1 89 ? -12.204 -9.931 5.941 1.00 85.06 89 GLY A O 1
ATOM 697 N N . SER A 1 90 ? -13.057 -11.752 4.931 1.00 87.69 90 SER A N 1
ATOM 698 C CA . SER A 1 90 ? -11.861 -12.014 4.126 1.00 87.69 90 SER A CA 1
ATOM 699 C C . SER A 1 90 ? -11.595 -10.879 3.133 1.00 87.69 90 SER A C 1
ATOM 701 O O . SER A 1 90 ? -12.510 -10.357 2.491 1.00 87.69 90 SER A O 1
ATOM 703 N N . LEU A 1 91 ? -10.317 -10.518 2.997 1.00 89.94 91 LEU A N 1
ATOM 704 C CA . LEU A 1 91 ? -9.851 -9.528 2.030 1.00 89.94 91 LEU A CA 1
ATOM 705 C C . LEU A 1 91 ? -9.475 -10.146 0.677 1.00 89.94 91 LEU A C 1
ATOM 707 O O . LEU A 1 91 ? -9.105 -9.401 -0.220 1.00 89.94 91 LEU A O 1
ATOM 711 N N . GLU A 1 92 ? -9.582 -11.467 0.503 1.00 89.81 92 GLU A N 1
ATOM 712 C CA . GLU A 1 92 ? -9.106 -12.187 -0.694 1.00 89.81 92 GLU A CA 1
ATOM 713 C C . GLU A 1 92 ? -9.593 -11.583 -2.014 1.00 89.81 92 GLU A C 1
ATOM 715 O O . GLU A 1 92 ? -8.822 -11.478 -2.962 1.00 89.81 92 GLU A O 1
ATOM 720 N N . LYS A 1 93 ? -10.836 -11.090 -2.061 1.00 89.44 93 LYS A N 1
ATOM 721 C CA . LYS A 1 93 ? -11.403 -10.450 -3.260 1.00 89.44 93 LYS A CA 1
ATOM 722 C C . LYS A 1 93 ? -10.717 -9.140 -3.676 1.00 89.44 93 LYS A C 1
ATOM 724 O O . LYS A 1 93 ? -10.942 -8.668 -4.783 1.00 89.44 93 LYS A O 1
ATOM 729 N N . TYR A 1 94 ? -9.919 -8.543 -2.792 1.00 89.44 94 TYR A N 1
ATOM 730 C CA . TYR A 1 94 ? -9.148 -7.323 -3.041 1.00 89.44 94 TYR A CA 1
ATOM 731 C C . TYR A 1 94 ? -7.654 -7.603 -3.257 1.00 89.44 94 TYR A C 1
ATOM 733 O O . TYR A 1 94 ? -6.881 -6.669 -3.484 1.00 89.44 94 TYR A O 1
ATOM 741 N N . ALA A 1 95 ? -7.221 -8.861 -3.127 1.00 90.00 95 ALA A N 1
ATOM 742 C CA . ALA A 1 95 ? -5.824 -9.234 -3.287 1.00 90.00 95 ALA A CA 1
ATOM 743 C C . ALA A 1 95 ? -5.383 -9.103 -4.754 1.00 90.00 95 ALA A C 1
ATOM 745 O O . ALA A 1 95 ? -6.152 -9.350 -5.680 1.00 90.00 95 ALA A O 1
ATOM 746 N N . GLY A 1 96 ? -4.128 -8.709 -4.968 1.00 87.38 96 GLY A N 1
ATOM 747 C CA . GLY A 1 96 ? -3.506 -8.653 -6.296 1.00 87.38 96 GLY A CA 1
ATOM 748 C C . GLY A 1 96 ? -3.894 -7.440 -7.150 1.00 87.38 96 GLY A C 1
ATOM 749 O O . GLY A 1 96 ? -3.322 -7.256 -8.223 1.00 87.38 96 GLY A O 1
ATOM 750 N N . VAL A 1 97 ? -4.801 -6.573 -6.686 1.00 88.38 97 VAL A N 1
ATOM 751 C CA . VAL A 1 97 ? -5.157 -5.333 -7.393 1.00 88.38 97 VAL A CA 1
ATOM 752 C C . VAL A 1 97 ? -4.287 -4.175 -6.908 1.00 88.38 97 VAL A C 1
ATOM 754 O O . VAL A 1 97 ? -4.289 -3.818 -5.730 1.00 88.38 97 VAL A O 1
ATOM 757 N N . LEU A 1 98 ? -3.552 -3.564 -7.839 1.00 87.56 98 LEU A N 1
ATOM 758 C CA . LEU A 1 98 ? -2.686 -2.413 -7.580 1.00 87.56 98 LEU A CA 1
ATOM 759 C C . LEU A 1 98 ? -3.325 -1.133 -8.116 1.00 87.56 98 LEU A C 1
ATOM 761 O O . LEU A 1 98 ? -3.727 -1.061 -9.282 1.00 87.56 98 LEU A O 1
ATOM 765 N N . TYR A 1 99 ? -3.398 -0.102 -7.274 1.00 85.00 99 TYR A N 1
ATOM 766 C CA . TYR A 1 99 ? -4.014 1.166 -7.639 1.00 85.00 99 TYR A CA 1
ATOM 767 C C . TYR A 1 99 ? -3.257 1.808 -8.809 1.00 85.00 99 TYR A C 1
ATOM 769 O O . TYR A 1 99 ? -2.053 2.049 -8.732 1.00 85.00 99 TYR A O 1
ATOM 777 N N . GLY A 1 100 ? -3.981 2.120 -9.887 1.00 82.94 100 GLY A N 1
ATOM 778 C CA . GLY A 1 100 ? -3.423 2.752 -11.086 1.00 82.94 100 GLY A CA 1
ATOM 779 C C . GLY A 1 100 ? -2.704 1.802 -12.047 1.00 82.94 100 GLY A C 1
ATOM 780 O O . GLY A 1 100 ? -2.172 2.275 -13.045 1.00 82.94 100 GLY A O 1
ATOM 781 N N . LEU A 1 101 ? -2.684 0.491 -11.771 1.00 76.62 101 LEU A N 1
ATOM 782 C CA . LEU A 1 101 ? -2.000 -0.505 -12.606 1.00 76.62 101 LEU A CA 1
ATOM 783 C C . LEU A 1 101 ? -2.831 -1.766 -12.887 1.00 76.62 101 LEU A C 1
ATOM 785 O O . LEU A 1 101 ? -2.294 -2.718 -13.432 1.00 76.62 101 LEU A O 1
ATOM 789 N N . GLY A 1 102 ? -4.122 -1.809 -12.562 1.00 63.78 102 GLY A N 1
ATOM 790 C CA . GLY A 1 102 ? -5.002 -2.949 -12.857 1.00 63.78 102 GLY A CA 1
ATOM 791 C C . GLY A 1 102 ? -6.071 -2.616 -13.897 1.00 63.78 102 GLY A C 1
ATOM 792 O O . GLY A 1 102 ? -6.475 -1.462 -14.026 1.00 63.78 102 GLY A O 1
ATOM 793 N N . VAL A 1 103 ? -6.564 -3.636 -14.604 1.00 55.28 103 VAL A N 1
ATOM 794 C CA . VAL A 1 103 ? -7.869 -3.551 -15.272 1.00 55.28 103 VAL A CA 1
ATOM 795 C C . VAL A 1 103 ? -8.895 -3.577 -14.144 1.00 55.28 103 VAL A C 1
ATOM 797 O O . VAL A 1 103 ? -8.984 -4.571 -13.423 1.00 55.28 103 VAL A O 1
ATOM 800 N N . GLU A 1 104 ? -9.607 -2.475 -13.907 1.00 52.31 104 GLU A N 1
ATOM 801 C CA . GLU A 1 104 ? -10.745 -2.530 -12.993 1.00 52.31 104 GLU A CA 1
ATOM 802 C C . GLU A 1 104 ? -11.741 -3.488 -13.645 1.00 52.31 104 GLU A C 1
ATOM 804 O O . GLU A 1 104 ? -12.329 -3.159 -14.675 1.00 52.31 104 GLU A O 1
ATOM 809 N N . ASN A 1 105 ? -11.894 -4.698 -13.100 1.00 44.31 105 ASN A N 1
ATOM 810 C CA . ASN A 1 105 ? -13.041 -5.533 -13.426 1.00 44.31 105 ASN A CA 1
ATOM 811 C C . ASN A 1 105 ? -14.255 -4.795 -12.869 1.00 44.31 105 ASN A C 1
ATOM 813 O O 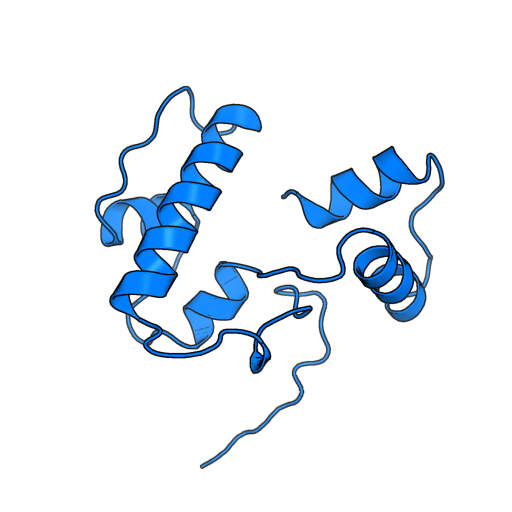. ASN A 1 105 ? -14.657 -4.988 -11.723 1.00 44.31 105 ASN A O 1
ATOM 817 N N . GLY A 1 106 ? -14.751 -3.854 -13.668 1.00 38.91 106 GLY A N 1
ATOM 818 C CA . GLY A 1 106 ? -15.887 -3.022 -13.363 1.00 38.91 106 GLY A CA 1
ATOM 819 C C . GLY A 1 106 ? -17.096 -3.909 -13.154 1.00 38.91 106 GLY A C 1
ATOM 820 O O . GLY A 1 106 ? -17.756 -4.309 -14.105 1.00 38.91 106 GLY A O 1
ATOM 821 N N . GLN A 1 107 ? -17.422 -4.164 -11.897 1.00 34.97 107 GLN A N 1
ATOM 822 C CA . GLN A 1 107 ? -18.814 -4.263 -11.511 1.00 34.97 107 GLN A CA 1
ATOM 823 C C . GLN A 1 107 ? -19.252 -2.853 -11.123 1.00 34.97 107 GLN A C 1
ATOM 825 O O . GLN A 1 107 ? -19.212 -2.459 -9.961 1.00 34.97 107 GLN A O 1
ATOM 830 N N . SER A 1 108 ? -19.658 -2.078 -12.136 1.00 36.78 108 SER A N 1
ATOM 831 C CA . SER A 1 108 ? -20.788 -1.175 -11.931 1.00 36.78 108 SER A CA 1
ATOM 832 C C . SER A 1 108 ? -21.969 -2.067 -11.567 1.00 36.78 108 SER A C 1
ATOM 834 O O . SER A 1 108 ? -22.537 -2.721 -12.436 1.00 36.78 108 SER A O 1
ATOM 836 N N . ALA A 1 109 ? -22.278 -2.153 -10.280 1.00 28.97 109 ALA A N 1
ATOM 837 C CA . ALA A 1 109 ? -23.580 -2.598 -9.822 1.00 28.97 109 ALA A CA 1
ATOM 838 C C . ALA A 1 109 ? -24.338 -1.336 -9.409 1.00 28.97 109 ALA A C 1
ATOM 840 O O . ALA A 1 109 ? -24.038 -0.719 -8.386 1.00 28.97 109 ALA A O 1
ATOM 841 N N . HIS A 1 110 ? -25.221 -0.923 -10.312 1.00 30.48 110 HIS A N 1
ATOM 842 C CA . HIS A 1 110 ? -26.356 -0.059 -10.029 1.00 30.48 110 HIS A CA 1
ATOM 843 C C . HIS A 1 110 ? -27.379 -0.820 -9.170 1.00 30.48 110 HIS A C 1
ATOM 845 O O . HIS A 1 110 ? -27.382 -2.071 -9.243 1.00 30.48 110 HIS A O 1
#